Protein AF-A0A9X4SME7-F1 (afdb_monomer_lite)

Structure (mmCIF, N/CA/C/O backbone):
data_AF-A0A9X4SME7-F1
#
_entry.id   AF-A0A9X4SME7-F1
#
loop_
_atom_site.group_PDB
_atom_site.id
_atom_site.type_symbol
_atom_site.label_atom_id
_atom_site.label_alt_id
_atom_site.label_comp_id
_atom_site.label_asym_id
_atom_site.label_entity_id
_atom_site.label_seq_id
_atom_site.pdbx_PDB_ins_code
_atom_site.Cartn_x
_atom_site.Cartn_y
_atom_site.Cartn_z
_atom_site.occupancy
_atom_site.B_iso_or_equiv
_atom_site.auth_seq_id
_atom_site.auth_comp_id
_atom_site.auth_asym_id
_atom_site.auth_atom_id
_atom_site.pdbx_PDB_model_num
ATOM 1 N N . MET A 1 1 ? -54.764 49.224 -18.436 1.00 39.69 1 MET A N 1
ATOM 2 C CA . MET A 1 1 ? -53.489 48.472 -18.385 1.00 39.69 1 MET A CA 1
ATOM 3 C C . MET A 1 1 ? -53.507 47.651 -17.104 1.00 39.69 1 MET A C 1
ATOM 5 O O . MET A 1 1 ? -53.667 48.235 -16.049 1.00 39.69 1 MET A O 1
ATOM 9 N N . LYS A 1 2 ? -53.811 46.354 -17.218 1.00 39.59 2 LYS A N 1
ATOM 10 C CA . LYS A 1 2 ? -52.858 45.227 -17.128 1.00 39.59 2 LYS A CA 1
ATOM 11 C C . LYS A 1 2 ? -52.265 45.055 -15.717 1.00 39.59 2 LYS A C 1
ATOM 13 O O . LYS A 1 2 ? -51.396 45.808 -15.307 1.00 39.59 2 LYS A O 1
ATOM 18 N N . TYR A 1 3 ? -52.796 44.034 -15.041 1.00 46.91 3 TYR A N 1
ATOM 19 C CA . TYR A 1 3 ? -52.287 43.315 -13.872 1.00 46.91 3 TYR A CA 1
ATOM 20 C C . TYR A 1 3 ? -50.772 43.094 -13.899 1.00 46.91 3 TYR A C 1
ATOM 22 O O . TYR A 1 3 ? -50.237 42.899 -14.985 1.00 46.91 3 TYR A O 1
ATOM 30 N N . LEU A 1 4 ? -50.151 43.010 -12.717 1.00 48.84 4 LEU A N 1
ATOM 31 C CA . LEU A 1 4 ? -49.080 42.065 -12.343 1.00 48.84 4 LEU A CA 1
ATOM 32 C C . LEU A 1 4 ? -48.866 42.222 -10.819 1.00 48.84 4 LEU A C 1
ATOM 34 O O . LEU A 1 4 ? -48.455 43.278 -10.359 1.00 48.84 4 LEU A O 1
ATOM 38 N N . LEU A 1 5 ? -49.479 41.379 -9.987 1.00 43.84 5 LEU A N 1
ATOM 39 C CA . LEU A 1 5 ? -49.060 40.032 -9.563 1.00 43.84 5 LEU A CA 1
ATOM 40 C C . LEU A 1 5 ? -47.873 40.002 -8.572 1.00 43.84 5 LEU A C 1
ATOM 42 O O . LEU A 1 5 ? -46.757 40.343 -8.935 1.00 43.84 5 LEU A O 1
ATOM 46 N N . TYR A 1 6 ? -48.179 39.436 -7.394 1.00 44.09 6 TYR A N 1
ATOM 47 C CA . TYR A 1 6 ? -47.410 38.462 -6.594 1.00 44.09 6 TYR A CA 1
ATOM 48 C C . TYR A 1 6 ? -46.050 38.910 -6.034 1.00 44.09 6 TYR A C 1
ATOM 50 O O . TYR A 1 6 ? -45.085 39.128 -6.747 1.00 44.09 6 TYR A O 1
ATOM 58 N N . SER A 1 7 ? -45.956 39.118 -4.717 1.00 46.69 7 SER A N 1
ATOM 59 C CA . SER A 1 7 ? -45.760 38.061 -3.704 1.00 46.69 7 SER A CA 1
ATOM 60 C C . SER A 1 7 ? -44.507 37.230 -3.973 1.00 46.69 7 SER A C 1
ATOM 62 O O . SER A 1 7 ? -44.551 36.254 -4.715 1.00 46.69 7 SER A O 1
ATOM 64 N N . LEU A 1 8 ? -43.409 37.602 -3.316 1.00 55.75 8 LEU A N 1
ATOM 65 C CA . LEU A 1 8 ? -42.290 36.705 -3.056 1.00 55.75 8 LEU A CA 1
ATOM 66 C C . LEU A 1 8 ? -41.940 36.795 -1.570 1.00 55.75 8 LEU A C 1
ATOM 68 O O . LEU A 1 8 ? -41.205 37.667 -1.112 1.00 55.75 8 LEU A O 1
ATOM 72 N N . LEU A 1 9 ? -42.550 35.865 -0.833 1.00 46.41 9 LEU A N 1
ATOM 73 C CA . LEU A 1 9 ? -42.053 35.315 0.419 1.00 46.41 9 LEU A CA 1
ATOM 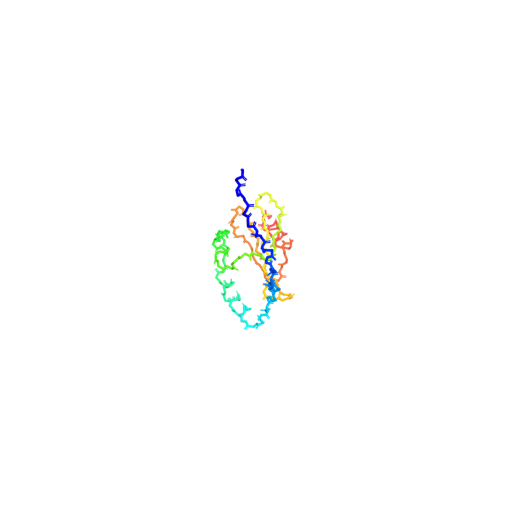74 C C . LEU A 1 9 ? -40.594 34.881 0.196 1.00 46.41 9 LEU A C 1
ATOM 76 O O . LEU A 1 9 ? -40.353 33.918 -0.530 1.00 46.41 9 LEU A O 1
ATOM 80 N N . PHE A 1 10 ? -39.625 35.550 0.818 1.00 49.44 10 PHE A N 1
ATOM 81 C CA . PHE A 1 10 ? -38.295 34.965 0.966 1.00 49.44 10 PHE A CA 1
ATOM 82 C C . PHE A 1 10 ? -38.275 34.145 2.250 1.00 49.44 10 PHE A C 1
ATOM 84 O O . PHE A 1 10 ? -38.320 34.654 3.368 1.00 49.44 10 PHE A O 1
ATOM 91 N N . ILE A 1 11 ? -38.320 32.840 2.017 1.00 57.81 11 ILE A N 1
ATOM 92 C CA . ILE A 1 11 ? -38.312 31.751 2.979 1.00 57.81 11 ILE A CA 1
ATOM 93 C C . ILE A 1 11 ? -37.014 31.817 3.790 1.00 57.81 11 ILE A C 1
ATOM 95 O O . ILE A 1 11 ? -35.918 31.827 3.232 1.00 57.81 11 ILE A O 1
ATOM 99 N N . PHE A 1 12 ? -37.159 31.833 5.115 1.00 49.84 12 PHE A N 1
ATOM 100 C CA . PHE A 1 12 ? -36.091 31.517 6.055 1.00 49.84 12 PHE A CA 1
ATOM 101 C C . PHE A 1 12 ? -35.585 30.104 5.747 1.00 49.84 12 PHE A C 1
ATOM 103 O O . PHE A 1 12 ? -36.273 29.124 6.031 1.00 49.84 12 PHE A O 1
ATOM 110 N N . ILE A 1 13 ? -34.393 29.986 5.162 1.00 54.84 13 ILE A N 1
ATOM 111 C CA . ILE A 1 13 ? -33.702 28.698 5.088 1.00 54.84 13 ILE A CA 1
ATOM 112 C C . ILE A 1 13 ? -33.123 28.443 6.474 1.00 54.84 13 ILE A C 1
ATOM 114 O O . ILE A 1 13 ? -32.085 28.980 6.861 1.00 54.84 13 ILE A O 1
ATOM 118 N N . GLY A 1 14 ? -33.878 27.671 7.245 1.00 43.38 14 GLY A N 1
ATOM 119 C CA . GLY A 1 14 ? -33.411 27.052 8.464 1.00 43.38 14 GLY A CA 1
ATOM 120 C C . GLY A 1 14 ? -32.463 25.887 8.181 1.00 43.38 14 GLY A C 1
ATOM 121 O O . GLY A 1 14 ? -32.555 25.221 7.157 1.00 43.38 14 GLY A O 1
ATOM 122 N N . TYR A 1 15 ? -31.614 25.656 9.179 1.00 47.34 15 TYR A N 1
ATOM 123 C CA . TYR A 1 15 ? -31.077 24.369 9.615 1.00 47.34 15 TYR A CA 1
ATOM 124 C C . TYR A 1 15 ? -30.294 23.513 8.618 1.00 47.34 15 TYR A C 1
ATOM 126 O O . TYR A 1 15 ? -30.831 22.797 7.781 1.00 47.34 15 TYR A O 1
ATOM 134 N N . GLY A 1 16 ? -28.990 23.464 8.880 1.00 39.56 16 GLY A N 1
ATOM 135 C CA . GLY A 1 16 ? -28.110 22.422 8.382 1.00 39.56 16 GLY A CA 1
ATOM 136 C C . GLY A 1 16 ? -26.700 22.514 8.952 1.00 39.56 16 GLY A C 1
ATOM 137 O O . GLY A 1 16 ? -25.748 22.349 8.201 1.00 39.56 16 GLY A O 1
ATOM 138 N N . TYR A 1 17 ? -26.527 22.789 10.254 1.00 46.03 17 TYR A N 1
ATOM 139 C CA . TYR A 1 17 ? -25.286 22.371 10.913 1.00 46.03 17 TYR A CA 1
ATOM 140 C C . TYR A 1 17 ? -25.299 20.843 10.899 1.00 46.03 17 TYR A C 1
ATOM 142 O O . TYR A 1 17 ? -25.915 20.209 11.754 1.00 46.03 17 TYR A O 1
ATOM 150 N N . SER A 1 18 ? -24.680 20.257 9.876 1.00 39.16 18 SER A N 1
ATOM 151 C CA . SER A 1 18 ? -24.371 18.836 9.855 1.00 39.16 18 SER A CA 1
ATOM 152 C C . SER A 1 18 ? -23.262 18.624 10.880 1.00 39.16 18 SER A C 1
ATOM 154 O O . SER A 1 18 ? -22.075 18.664 10.569 1.00 39.16 18 SER A O 1
ATOM 156 N N . HIS A 1 19 ? -23.661 18.515 12.146 1.00 39.75 19 HIS A N 1
ATOM 157 C CA . HIS A 1 19 ? -22.810 17.990 13.197 1.00 39.75 19 HIS A CA 1
ATOM 158 C C . HIS A 1 19 ? -22.655 16.508 12.860 1.00 39.75 19 HIS A C 1
ATOM 160 O O . HIS A 1 19 ? -23.511 15.686 13.193 1.00 39.75 19 HIS A O 1
ATOM 166 N N . HIS A 1 20 ? -21.628 16.185 12.072 1.00 43.38 20 HIS A N 1
ATOM 167 C CA . HIS A 1 20 ? -21.242 14.805 11.850 1.00 43.38 20 HIS A CA 1
ATOM 168 C C . HIS A 1 20 ? -20.768 14.304 13.212 1.00 43.38 20 HIS A C 1
ATOM 170 O O . HIS A 1 20 ? -19.671 14.616 13.663 1.00 43.38 20 HIS A O 1
ATOM 176 N N . ASN A 1 21 ? -21.679 13.645 13.927 1.00 39.31 21 ASN A N 1
ATOM 177 C CA . ASN A 1 21 ? -21.348 12.893 15.117 1.00 39.31 21 ASN A CA 1
ATOM 178 C C . ASN A 1 21 ? -20.359 11.822 14.664 1.00 39.31 21 ASN A C 1
ATOM 180 O O . ASN A 1 21 ? -20.762 10.813 14.089 1.00 39.31 21 ASN A O 1
ATOM 184 N N . GLU A 1 22 ? -19.071 12.077 14.881 1.00 43.22 22 GLU A N 1
ATOM 185 C CA . GLU A 1 22 ? -18.045 11.047 14.873 1.00 43.22 22 GLU A CA 1
ATOM 186 C C . GLU A 1 22 ? -18.474 10.012 15.907 1.00 43.22 22 GLU A C 1
ATOM 188 O O . GLU A 1 22 ? -18.379 10.217 17.116 1.00 43.22 22 GLU A O 1
ATOM 193 N N . HIS A 1 23 ? -19.059 8.924 15.422 1.00 44.41 23 HIS A N 1
ATOM 194 C CA . HIS A 1 23 ? -19.288 7.746 16.224 1.00 44.41 23 HIS A CA 1
ATOM 195 C C . HIS A 1 23 ? -17.932 7.046 16.328 1.00 44.41 23 HIS A C 1
ATOM 197 O O . HIS A 1 23 ? -17.430 6.563 15.309 1.00 44.41 23 HIS A O 1
ATOM 203 N N . PRO A 1 24 ? -17.280 7.011 17.502 1.00 57.28 24 PRO A N 1
ATOM 204 C CA . PRO A 1 24 ? -16.092 6.198 17.631 1.00 57.28 24 PRO A CA 1
ATOM 205 C C . PRO A 1 24 ? -16.541 4.730 17.718 1.00 57.28 24 PRO A C 1
ATOM 207 O O . PRO A 1 24 ? -17.635 4.442 18.199 1.00 57.28 24 PRO A O 1
ATOM 210 N N . THR A 1 25 ? -15.654 3.811 17.332 1.00 50.19 25 THR A N 1
ATOM 211 C CA . THR A 1 25 ? -15.664 2.372 17.682 1.00 50.19 25 THR A CA 1
ATOM 212 C C . THR A 1 25 ? -16.434 1.384 16.781 1.00 50.19 25 THR A C 1
ATOM 214 O O . THR A 1 25 ? -17.438 0.814 17.179 1.00 50.19 25 THR A O 1
ATOM 217 N N . ASN A 1 26 ? -15.877 1.096 15.593 1.00 49.91 26 ASN A N 1
ATOM 218 C CA . ASN A 1 26 ? -15.769 -0.274 15.025 1.00 49.91 26 ASN A CA 1
ATOM 219 C C . ASN A 1 26 ? -14.777 -0.346 13.834 1.00 49.91 26 ASN A C 1
ATOM 221 O O . ASN A 1 26 ? -14.312 -1.420 13.465 1.00 49.91 26 ASN A O 1
ATOM 225 N N . ASN A 1 27 ? -14.405 0.803 13.259 1.00 57.88 27 ASN A N 1
ATOM 226 C CA . ASN A 1 27 ? -13.606 0.865 12.029 1.00 57.88 27 ASN A CA 1
ATOM 227 C C . ASN A 1 27 ? -12.230 0.194 12.132 1.00 57.88 27 ASN A C 1
ATOM 229 O O . ASN A 1 27 ? -11.807 -0.432 11.172 1.00 57.88 27 ASN A O 1
ATOM 233 N N . THR A 1 28 ? -11.541 0.264 13.275 1.00 61.03 28 THR A N 1
ATOM 234 C CA . THR A 1 28 ? -10.153 -0.224 13.378 1.00 61.03 28 THR A CA 1
ATOM 235 C C . THR A 1 28 ? -10.042 -1.741 13.188 1.00 61.03 28 THR A C 1
ATOM 237 O O . THR A 1 28 ? -9.179 -2.198 12.448 1.00 61.03 28 THR A O 1
ATOM 240 N N . LEU A 1 29 ? -10.949 -2.531 13.781 1.00 58.88 29 LEU A N 1
ATOM 241 C CA . LEU A 1 29 ? -10.930 -3.994 13.636 1.00 58.88 29 LEU A CA 1
ATOM 242 C C . LEU A 1 29 ? -11.320 -4.433 12.217 1.00 58.88 29 LEU A C 1
ATOM 244 O O . LEU A 1 29 ? -10.812 -5.432 11.707 1.00 58.88 29 LEU A O 1
ATOM 248 N N . GLU A 1 30 ? -12.243 -3.713 11.580 1.00 67.56 30 GLU A N 1
ATOM 249 C CA . GLU A 1 30 ? -12.620 -3.971 10.189 1.00 67.56 30 GLU A CA 1
ATOM 250 C C . GLU A 1 30 ? -11.494 -3.570 9.228 1.00 67.56 30 GLU A C 1
ATOM 252 O O . GLU A 1 30 ? -11.156 -4.346 8.337 1.00 67.56 30 GLU A O 1
ATOM 257 N N . GLN A 1 31 ? -10.837 -2.434 9.462 1.00 68.44 31 GLN A N 1
ATOM 258 C CA . GLN A 1 31 ? -9.685 -1.974 8.685 1.00 68.44 31 GLN A CA 1
ATOM 259 C C . GLN A 1 31 ? -8.501 -2.939 8.789 1.00 68.44 31 GLN A C 1
ATOM 261 O O . GLN A 1 31 ? -7.948 -3.314 7.759 1.00 68.44 31 GLN A O 1
ATOM 266 N N . GLU A 1 32 ? -8.151 -3.417 9.987 1.00 71.44 32 GLU A N 1
ATOM 267 C CA . GLU A 1 32 ? -7.091 -4.424 10.159 1.00 71.44 32 GLU A CA 1
ATOM 268 C C . GLU A 1 32 ? -7.393 -5.718 9.395 1.00 71.44 32 GLU A C 1
ATOM 270 O O . GLU A 1 32 ? -6.511 -6.285 8.746 1.00 71.44 32 GLU A O 1
ATOM 275 N N . LYS A 1 33 ? -8.651 -6.181 9.417 1.00 74.44 33 LYS A N 1
ATOM 276 C CA . LYS A 1 33 ? -9.058 -7.357 8.637 1.00 74.44 33 LYS A CA 1
ATOM 277 C C . LYS A 1 33 ? -8.889 -7.119 7.144 1.00 74.44 33 LYS A C 1
ATOM 279 O O . LYS A 1 33 ? -8.344 -7.991 6.478 1.00 74.44 33 LYS A O 1
ATOM 284 N N . ILE A 1 34 ? -9.314 -5.962 6.632 1.00 76.56 34 ILE A N 1
ATOM 285 C CA . ILE A 1 34 ? -9.218 -5.627 5.205 1.00 76.56 34 ILE A CA 1
ATOM 286 C C . ILE A 1 34 ? -7.750 -5.472 4.772 1.00 76.56 34 ILE A C 1
ATOM 288 O O . ILE A 1 34 ? -7.388 -5.920 3.687 1.00 76.56 34 ILE A O 1
ATOM 292 N N . ILE A 1 35 ? -6.874 -4.937 5.627 1.00 83.06 35 ILE A N 1
ATOM 293 C CA . ILE A 1 35 ? -5.434 -4.803 5.339 1.00 83.06 35 ILE A CA 1
ATOM 294 C C . ILE A 1 35 ? -4.762 -6.159 5.125 1.00 83.06 35 ILE A C 1
ATOM 296 O O . ILE A 1 35 ? -3.887 -6.270 4.270 1.00 83.06 35 ILE A O 1
ATOM 300 N N . ASN A 1 36 ? -5.209 -7.215 5.809 1.00 83.94 36 ASN A N 1
ATOM 301 C CA . ASN A 1 36 ? -4.687 -8.568 5.581 1.00 83.94 36 ASN A CA 1
ATOM 302 C C . ASN A 1 36 ? -4.988 -9.109 4.174 1.00 83.94 36 ASN A C 1
ATOM 304 O O . ASN A 1 36 ? -4.375 -10.091 3.756 1.00 83.94 36 ASN A O 1
ATOM 308 N N . HIS A 1 37 ? -5.918 -8.490 3.443 1.00 86.94 37 HIS A N 1
ATOM 309 C CA . HIS A 1 37 ? -6.181 -8.823 2.0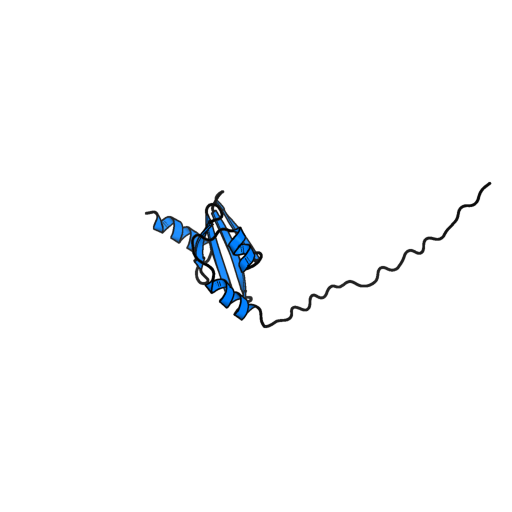48 1.00 86.94 37 HIS A CA 1
ATOM 310 C C . HIS A 1 37 ? -5.266 -8.079 1.076 1.00 86.94 37 HIS A C 1
ATOM 312 O O . HIS A 1 37 ? -5.296 -8.400 -0.103 1.00 86.94 37 HIS A O 1
ATOM 318 N N . ILE A 1 38 ? -4.450 -7.124 1.531 1.00 92.25 38 ILE A N 1
ATOM 319 C CA . ILE A 1 38 ? -3.526 -6.380 0.676 1.00 92.25 38 ILE A CA 1
ATOM 320 C C . ILE A 1 38 ? -2.289 -7.225 0.382 1.00 92.25 38 ILE A C 1
ATOM 322 O O . ILE A 1 38 ? -1.590 -7.682 1.286 1.00 92.25 38 ILE A O 1
ATOM 326 N N . THR A 1 39 ? -1.990 -7.393 -0.904 1.00 93.44 39 THR A N 1
ATOM 327 C CA . THR A 1 39 ? -0.805 -8.111 -1.380 1.00 93.44 39 THR A CA 1
ATOM 328 C C . THR A 1 39 ? -0.105 -7.321 -2.475 1.00 93.44 39 THR A C 1
ATOM 330 O O . THR A 1 39 ? -0.746 -6.610 -3.248 1.00 93.44 39 THR A O 1
ATOM 333 N N . THR A 1 40 ? 1.215 -7.470 -2.586 1.00 93.31 40 THR A N 1
ATOM 334 C CA . THR A 1 40 ? 1.977 -6.866 -3.688 1.00 93.31 40 THR A CA 1
ATOM 335 C C . THR A 1 40 ? 1.448 -7.335 -5.048 1.00 93.31 40 THR A C 1
ATOM 337 O O . THR A 1 40 ? 0.897 -8.429 -5.179 1.00 93.31 40 THR A O 1
ATOM 340 N N . GLY A 1 41 ? 1.575 -6.485 -6.066 1.00 94.38 41 GLY A N 1
ATOM 341 C CA . GLY A 1 41 ? 1.036 -6.732 -7.404 1.00 94.38 41 GLY A CA 1
ATOM 342 C C . GLY A 1 41 ? -0.436 -6.348 -7.588 1.00 94.38 41 GLY A C 1
ATOM 343 O O . GLY A 1 41 ? -0.915 -6.388 -8.718 1.00 94.38 41 GLY A O 1
ATOM 344 N N . MET A 1 42 ? -1.151 -5.954 -6.528 1.00 96.06 42 MET A N 1
ATOM 345 C CA . MET A 1 42 ? -2.510 -5.417 -6.658 1.00 96.06 42 MET A CA 1
ATOM 346 C C . MET A 1 42 ? -2.521 -4.089 -7.408 1.00 96.06 42 MET A C 1
ATOM 348 O O . MET A 1 42 ? -1.661 -3.236 -7.181 1.00 96.06 42 MET A O 1
ATOM 352 N N . ASP A 1 43 ? -3.521 -3.899 -8.263 1.00 96.25 43 ASP A N 1
ATOM 353 C CA . ASP A 1 43 ? -3.739 -2.626 -8.932 1.00 96.25 43 ASP A CA 1
ATOM 354 C C . ASP A 1 43 ? -4.363 -1.589 -7.987 1.00 96.25 43 ASP A C 1
ATOM 356 O O . ASP A 1 43 ? -5.054 -1.904 -7.012 1.00 96.25 43 ASP A O 1
ATOM 360 N N . HIS A 1 44 ? -4.125 -0.323 -8.307 1.00 93.88 44 HIS A N 1
ATOM 361 C CA . HIS A 1 44 ? -4.611 0.819 -7.5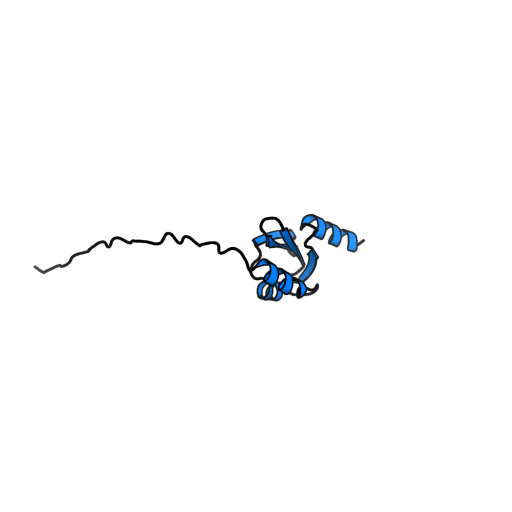51 1.00 93.88 44 HIS A CA 1
ATOM 362 C C . HIS A 1 44 ? -6.136 0.788 -7.373 1.00 93.88 44 HIS A C 1
ATOM 364 O O . HIS A 1 44 ? -6.626 1.014 -6.268 1.00 93.88 44 HIS A O 1
ATOM 370 N N . GLN A 1 45 ? -6.903 0.467 -8.418 1.00 94.94 45 GLN A N 1
ATOM 371 C CA . GLN A 1 45 ? -8.366 0.494 -8.341 1.00 94.94 45 GLN A CA 1
ATOM 372 C C . GLN A 1 45 ? -8.902 -0.574 -7.386 1.00 94.94 45 GLN A C 1
ATOM 374 O O . GLN A 1 45 ? -9.821 -0.297 -6.613 1.00 94.94 45 GLN A O 1
ATOM 379 N N . HIS A 1 46 ? -8.305 -1.764 -7.389 1.00 94.56 46 HIS A N 1
ATOM 380 C CA . HIS A 1 46 ? -8.640 -2.840 -6.465 1.00 94.56 46 HIS A CA 1
ATOM 381 C C . HIS A 1 46 ? -8.341 -2.455 -5.013 1.00 94.56 46 HIS A C 1
ATOM 383 O O . HIS A 1 46 ? -9.149 -2.713 -4.123 1.00 94.56 46 HIS A O 1
ATOM 389 N N . ILE A 1 47 ? -7.222 -1.772 -4.769 1.00 93.69 47 ILE A N 1
ATOM 390 C CA . ILE A 1 47 ? -6.850 -1.282 -3.433 1.00 93.69 47 ILE A CA 1
ATOM 391 C C . ILE A 1 47 ? -7.860 -0.251 -2.928 1.00 93.69 47 ILE A C 1
ATOM 393 O O . ILE A 1 47 ? -8.333 -0.369 -1.798 1.00 93.69 47 ILE A O 1
ATOM 397 N N . ILE A 1 48 ? -8.253 0.708 -3.773 1.00 92.69 48 ILE A N 1
ATOM 398 C CA . ILE A 1 48 ? -9.298 1.685 -3.436 1.00 92.69 48 ILE A CA 1
ATOM 399 C C . ILE A 1 48 ? -10.645 0.995 -3.191 1.00 92.69 48 ILE A C 1
ATOM 401 O O . ILE A 1 48 ? -11.386 1.398 -2.297 1.00 92.69 48 ILE A O 1
ATOM 405 N N . ALA A 1 49 ? -10.979 -0.048 -3.953 1.00 90.50 49 ALA A N 1
ATOM 406 C CA . ALA A 1 49 ? -12.219 -0.794 -3.757 1.00 90.50 49 ALA A CA 1
ATOM 407 C C . ALA A 1 49 ? -12.250 -1.549 -2.416 1.00 90.50 49 ALA A C 1
ATOM 409 O O . ALA A 1 49 ? -13.318 -1.670 -1.817 1.00 90.50 49 ALA A O 1
ATOM 410 N N . LEU A 1 50 ? -11.097 -2.033 -1.940 1.00 89.81 50 LEU A N 1
ATOM 411 C CA . LEU A 1 50 ? -10.974 -2.723 -0.655 1.00 89.81 50 LEU A CA 1
ATOM 412 C C . LEU A 1 50 ? -10.928 -1.750 0.530 1.00 89.81 50 LEU A C 1
ATOM 414 O O . LEU A 1 50 ? -11.705 -1.894 1.470 1.00 89.81 50 LEU A O 1
ATOM 418 N N . LEU A 1 51 ? -10.014 -0.778 0.500 1.00 88.88 51 LEU A N 1
ATOM 419 C CA . LEU A 1 51 ? -9.712 0.095 1.644 1.00 88.88 51 LEU A CA 1
ATOM 420 C C . LEU A 1 51 ? -10.480 1.420 1.629 1.00 88.88 51 LEU A C 1
ATOM 422 O O . LEU A 1 51 ? -10.464 2.157 2.615 1.00 88.88 51 LEU A O 1
ATOM 426 N N . GLY A 1 52 ? -11.127 1.750 0.514 1.00 89.94 52 GLY A N 1
ATOM 427 C CA . GLY A 1 52 ? -11.652 3.083 0.263 1.00 89.94 52 GLY A CA 1
ATOM 428 C C . GLY A 1 52 ? -10.563 4.072 -0.156 1.00 89.94 52 GLY A C 1
ATOM 429 O O . GLY A 1 52 ? -9.442 3.711 -0.529 1.00 89.94 52 GLY A O 1
ATOM 430 N N . GLN A 1 53 ? -10.918 5.356 -0.111 1.00 91.50 53 GLN A N 1
ATOM 431 C CA . GLN A 1 53 ? -10.006 6.443 -0.460 1.00 91.50 53 GLN A CA 1
ATOM 432 C C . GLN A 1 53 ? -8.940 6.633 0.629 1.00 91.50 53 GLN A C 1
ATOM 434 O O . GLN A 1 53 ? -9.274 6.573 1.817 1.00 91.50 53 GLN A O 1
ATOM 439 N N . PRO A 1 54 ? -7.674 6.887 0.257 1.00 93.44 54 PRO A N 1
ATOM 440 C CA . PRO A 1 54 ? -6.628 7.171 1.225 1.00 93.44 54 PRO A CA 1
ATOM 441 C C . PRO A 1 54 ? -6.883 8.505 1.931 1.00 93.44 54 PRO A C 1
ATOM 443 O O . PRO A 1 54 ? -7.503 9.421 1.390 1.00 93.44 54 PRO A O 1
ATOM 446 N N . SER A 1 55 ? -6.355 8.635 3.146 1.00 92.56 55 SER A N 1
ATOM 447 C CA . SER A 1 55 ? -6.372 9.892 3.898 1.00 92.56 55 SER A CA 1
ATOM 448 C C . SER A 1 55 ? -5.472 10.947 3.254 1.00 92.56 55 SER A C 1
ATOM 450 O O . SER A 1 55 ? -5.741 12.141 3.369 1.00 92.56 55 SER A O 1
ATOM 452 N N . ASN A 1 56 ? -4.391 10.514 2.604 1.00 94.75 56 ASN A N 1
ATOM 453 C CA . ASN A 1 56 ? -3.492 11.379 1.852 1.00 94.75 56 ASN A CA 1
ATOM 454 C C . ASN A 1 56 ? -2.738 10.575 0.780 1.00 94.75 56 ASN A C 1
ATOM 456 O O . ASN A 1 56 ? -2.556 9.365 0.921 1.00 94.75 56 ASN A O 1
ATOM 460 N N . THR A 1 57 ? -2.246 11.262 -0.245 1.00 95.12 57 THR A N 1
ATOM 461 C CA . THR A 1 57 ? -1.403 10.699 -1.300 1.00 95.12 57 THR A CA 1
ATOM 462 C C . THR A 1 57 ? -0.160 11.564 -1.455 1.00 95.12 57 THR A C 1
ATOM 464 O O . THR A 1 57 ? -0.240 12.790 -1.462 1.00 95.12 57 THR A O 1
ATOM 467 N N . SER A 1 58 ? 1.007 10.932 -1.536 1.00 95.06 58 SER A N 1
ATOM 468 C CA . SER A 1 58 ? 2.287 11.606 -1.770 1.00 95.06 58 SER A CA 1
ATOM 469 C C . SER A 1 58 ? 2.914 11.117 -3.068 1.00 95.06 58 SER A C 1
ATOM 471 O O . SER A 1 58 ? 3.222 9.932 -3.195 1.00 95.06 58 SER A O 1
ATOM 473 N N . ASP A 1 59 ? 3.144 12.032 -4.005 1.00 94.06 59 ASP A N 1
ATOM 474 C CA . ASP A 1 59 ? 3.771 11.730 -5.291 1.00 94.06 59 ASP A CA 1
ATOM 475 C C . ASP A 1 59 ? 5.297 11.837 -5.180 1.00 94.06 59 ASP A C 1
ATOM 477 O O . ASP A 1 59 ? 5.836 12.885 -4.819 1.00 94.06 59 ASP A O 1
ATOM 481 N N . TYR A 1 60 ? 6.002 10.748 -5.491 1.00 89.56 60 TYR A N 1
ATOM 482 C CA . TYR A 1 60 ? 7.470 10.684 -5.457 1.00 89.56 60 TYR A CA 1
ATOM 483 C C . TYR A 1 60 ? 8.090 10.733 -6.859 1.00 89.56 60 TYR A C 1
ATOM 485 O O . TYR A 1 60 ? 9.221 11.190 -7.022 1.00 89.56 60 TYR A O 1
ATOM 493 N N . SER A 1 61 ? 7.371 10.260 -7.879 1.00 89.75 61 SER A N 1
ATOM 494 C CA . SER A 1 61 ? 7.766 10.358 -9.288 1.00 89.75 61 SER A CA 1
ATOM 495 C C . SER A 1 61 ? 6.532 10.291 -10.197 1.00 89.75 61 SER A C 1
ATOM 497 O O . SER A 1 61 ? 5.441 9.984 -9.726 1.00 89.75 61 SER A O 1
ATOM 499 N N . ASN A 1 62 ? 6.705 10.486 -11.512 1.00 84.94 62 ASN A N 1
ATOM 500 C CA . ASN A 1 62 ? 5.617 10.383 -12.503 1.00 84.94 62 ASN A CA 1
ATOM 501 C C . ASN A 1 62 ? 4.856 9.049 -12.469 1.00 84.94 62 ASN A C 1
ATOM 503 O O . ASN A 1 62 ? 3.731 8.971 -12.957 1.00 84.94 62 ASN A O 1
ATOM 507 N N . HIS A 1 63 ? 5.481 7.998 -11.943 1.00 91.50 63 HIS A N 1
ATOM 508 C CA . HIS A 1 63 ? 4.878 6.676 -11.858 1.00 91.50 63 HIS A CA 1
ATOM 509 C C . HIS A 1 63 ? 4.923 6.111 -10.450 1.00 91.50 63 HIS A C 1
ATOM 511 O O . HIS A 1 63 ? 4.565 4.956 -10.301 1.00 91.50 63 HIS A O 1
ATOM 517 N N . THR A 1 64 ? 5.363 6.861 -9.439 1.00 94.31 64 THR A N 1
ATOM 518 C CA . THR A 1 64 ? 5.494 6.359 -8.067 1.00 94.31 64 THR A CA 1
ATOM 519 C C . THR A 1 64 ? 4.723 7.252 -7.118 1.00 94.31 64 THR A C 1
ATOM 521 O O . THR A 1 64 ? 5.074 8.419 -6.940 1.00 94.31 64 THR A O 1
ATOM 524 N N . GLN A 1 65 ? 3.723 6.674 -6.467 1.00 95.75 65 GLN A N 1
ATOM 525 C CA . GLN A 1 65 ? 2.880 7.350 -5.488 1.00 95.75 65 GLN A CA 1
ATOM 526 C C . GLN A 1 65 ? 2.819 6.524 -4.208 1.00 95.75 65 GLN A C 1
ATOM 528 O O . GLN A 1 65 ? 2.885 5.295 -4.242 1.00 95.75 65 GLN A O 1
ATOM 533 N N . CYS A 1 66 ? 2.680 7.196 -3.075 1.00 96.88 66 CYS A N 1
ATOM 534 C CA . CYS A 1 66 ? 2.462 6.562 -1.790 1.00 96.88 66 CYS A CA 1
ATOM 535 C C . CYS A 1 66 ? 1.080 6.938 -1.258 1.00 96.88 66 CYS A C 1
ATOM 537 O O . CYS A 1 66 ? 0.807 8.117 -1.024 1.00 96.88 66 CYS A O 1
ATOM 539 N N . LEU A 1 67 ? 0.221 5.942 -1.066 1.00 95.75 67 LEU A N 1
ATOM 540 C CA . LEU A 1 67 ? -1.094 6.100 -0.456 1.00 95.75 67 LEU A CA 1
ATOM 541 C C . LEU A 1 67 ? -0.961 5.958 1.060 1.00 95.75 67 LEU A C 1
ATOM 543 O O . LEU A 1 67 ? -0.290 5.047 1.552 1.00 95.75 67 LEU A O 1
ATOM 547 N N . ILE A 1 68 ? -1.612 6.852 1.797 1.00 94.81 68 ILE A N 1
ATOM 548 C CA . ILE A 1 68 ? -1.536 6.936 3.254 1.00 94.81 68 ILE A CA 1
ATOM 549 C C . ILE A 1 68 ? -2.937 6.745 3.823 1.00 94.81 68 ILE A C 1
ATOM 551 O O . ILE A 1 68 ? -3.817 7.580 3.612 1.00 94.81 68 ILE A O 1
ATOM 555 N N . TYR A 1 69 ? -3.134 5.672 4.580 1.00 92.19 69 TYR A N 1
ATOM 556 C CA . TYR A 1 69 ? -4.388 5.356 5.259 1.00 92.19 69 TYR A CA 1
ATOM 557 C C . TYR A 1 69 ? -4.238 5.554 6.765 1.00 92.19 69 TYR A C 1
ATOM 559 O O . TYR A 1 69 ? -3.320 5.010 7.371 1.00 92.19 69 TYR A O 1
ATOM 567 N N . SER A 1 70 ? -5.136 6.314 7.390 1.00 89.75 70 SER A N 1
ATOM 568 C CA . SER A 1 70 ? -5.225 6.391 8.853 1.00 89.75 70 SER A CA 1
ATOM 569 C C . SER A 1 70 ? -6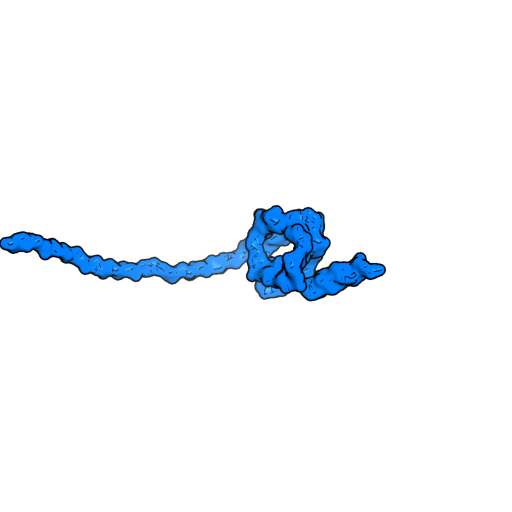.019 5.196 9.391 1.00 89.75 70 SER A C 1
ATOM 571 O O . SER A 1 70 ? -7.189 5.020 9.048 1.00 89.75 70 SER A O 1
ATOM 573 N N . LEU A 1 71 ? -5.375 4.369 10.220 1.00 84.62 71 LEU A N 1
ATOM 574 C CA . LEU A 1 71 ? -6.017 3.241 10.919 1.00 84.62 71 LEU A CA 1
ATOM 575 C C . LEU A 1 71 ? -6.614 3.691 12.254 1.00 84.62 71 LEU A C 1
ATOM 577 O O . LEU A 1 71 ? -7.695 3.279 12.672 1.00 84.62 71 LEU A O 1
ATOM 581 N N . THR A 1 72 ? -5.873 4.561 12.935 1.00 82.44 72 THR A N 1
A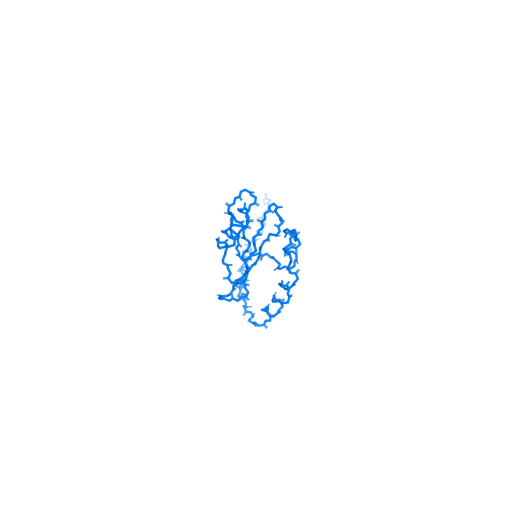TOM 582 C CA . THR A 1 72 ? -6.283 5.263 14.149 1.00 82.44 72 THR A CA 1
ATOM 583 C C . THR A 1 72 ? -5.700 6.676 14.115 1.00 82.44 72 THR A C 1
ATOM 585 O O . THR A 1 72 ? -4.909 7.014 13.233 1.00 82.44 72 THR A O 1
ATOM 588 N N . ASN A 1 73 ? -6.014 7.502 15.116 1.00 79.81 73 ASN A N 1
ATOM 589 C CA . ASN A 1 73 ? -5.486 8.869 15.223 1.00 79.81 73 ASN A CA 1
ATOM 590 C C . ASN A 1 73 ? -3.946 8.950 15.274 1.00 79.81 73 ASN A C 1
ATOM 592 O O . ASN A 1 73 ? -3.387 10.032 15.107 1.00 79.81 73 ASN A O 1
ATOM 596 N N . GLN A 1 74 ? -3.255 7.837 15.547 1.00 82.88 74 GLN A N 1
ATOM 597 C CA . GLN A 1 74 ? -1.795 7.788 15.687 1.00 82.88 74 GLN A CA 1
ATOM 598 C C . GLN A 1 74 ? -1.126 6.693 14.847 1.00 82.88 74 GLN A C 1
ATOM 600 O O . GLN A 1 74 ? 0.101 6.631 14.820 1.00 82.88 74 GLN A O 1
ATOM 605 N N . GLN A 1 75 ? -1.897 5.841 14.167 1.00 87.38 75 GLN A N 1
ATOM 606 C CA . GLN A 1 75 ? -1.367 4.751 13.351 1.00 87.38 75 GLN A CA 1
ATOM 607 C C . GLN A 1 75 ? -1.787 4.916 11.900 1.00 87.38 75 GLN A C 1
ATOM 609 O O . GLN A 1 75 ? -2.951 5.187 11.593 1.00 87.38 75 GLN A O 1
ATOM 614 N N . TYR A 1 76 ? -0.821 4.700 11.019 1.00 90.88 76 TYR A N 1
ATOM 615 C CA . TYR A 1 76 ? -0.979 4.849 9.587 1.00 90.88 76 TYR A CA 1
ATOM 616 C C . TYR A 1 76 ? -0.494 3.597 8.877 1.00 90.88 76 TYR A C 1
ATOM 618 O O . TYR A 1 76 ? 0.439 2.935 9.323 1.00 90.88 76 TYR A O 1
ATOM 626 N N . PHE A 1 77 ? -1.123 3.317 7.748 1.00 93.69 77 PHE A N 1
ATOM 627 C CA . PHE A 1 77 ? -0.744 2.266 6.831 1.00 93.69 77 PHE A CA 1
ATOM 628 C C . PHE A 1 77 ? -0.358 2.894 5.497 1.00 93.69 77 PHE A C 1
ATOM 630 O O . PHE A 1 77 ? -1.115 3.676 4.916 1.00 93.69 77 PHE A O 1
ATOM 637 N N . TYR A 1 78 ? 0.848 2.586 5.046 1.00 95.44 78 TYR A N 1
ATOM 638 C CA . TYR A 1 78 ? 1.487 3.204 3.895 1.00 95.44 78 TYR A CA 1
ATOM 639 C C . TYR A 1 78 ? 1.607 2.180 2.775 1.00 95.44 78 TYR A C 1
ATOM 641 O O . TYR A 1 78 ? 2.104 1.074 2.995 1.00 95.44 78 TYR A O 1
ATOM 649 N N . LEU A 1 79 ? 1.172 2.544 1.572 1.00 96.44 79 LEU A N 1
ATOM 650 C CA . LEU A 1 79 ? 1.221 1.695 0.385 1.00 96.44 79 LEU A CA 1
ATOM 651 C C . LEU A 1 79 ? 1.985 2.429 -0.710 1.00 96.44 79 LEU A C 1
ATOM 653 O O . LEU A 1 79 ? 1.565 3.496 -1.146 1.00 96.44 79 LEU A O 1
ATOM 657 N N . LEU A 1 80 ? 3.087 1.854 -1.177 1.00 96.94 80 LEU A N 1
ATOM 658 C CA . LEU A 1 80 ? 3.893 2.395 -2.262 1.00 96.94 80 LEU A CA 1
ATOM 659 C C . LEU A 1 80 ? 3.520 1.717 -3.578 1.00 96.94 80 LEU A C 1
ATOM 661 O O . LEU A 1 80 ? 3.770 0.523 -3.768 1.00 96.94 80 LEU A O 1
ATOM 665 N N . LEU A 1 81 ? 2.959 2.491 -4.498 1.00 96.75 81 LEU A N 1
ATOM 666 C CA . LEU A 1 81 ? 2.579 2.039 -5.826 1.00 96.75 81 LEU A CA 1
ATOM 667 C C . LEU A 1 81 ? 3.591 2.533 -6.854 1.00 96.75 81 LEU A C 1
ATOM 669 O O . LEU A 1 81 ? 4.065 3.669 -6.775 1.00 96.75 81 LEU A O 1
ATOM 673 N N . SER A 1 82 ? 3.863 1.701 -7.856 1.00 95.50 82 SER A N 1
ATOM 674 C CA . SER A 1 82 ? 4.508 2.117 -9.093 1.00 95.50 82 SER A CA 1
ATOM 675 C C . SER A 1 82 ? 3.702 1.676 -10.307 1.00 95.50 82 SER A C 1
ATOM 677 O O . SER A 1 82 ? 3.272 0.530 -10.358 1.00 95.50 82 SER A O 1
ATOM 679 N N . HIS A 1 83 ? 3.506 2.567 -11.282 1.00 95.25 83 HIS A N 1
ATOM 680 C CA . HIS A 1 83 ? 2.681 2.322 -12.472 1.00 95.25 83 HIS A CA 1
ATOM 681 C C . HIS A 1 83 ? 1.289 1.773 -12.105 1.00 95.25 83 HIS A C 1
ATOM 683 O O . HIS A 1 83 ? 0.831 0.791 -12.680 1.00 95.25 83 HIS A O 1
ATOM 689 N N . ASP A 1 84 ? 0.659 2.377 -11.090 1.00 94.25 84 ASP A N 1
ATOM 690 C CA . ASP A 1 84 ? -0.629 1.957 -10.515 1.00 94.25 84 ASP A CA 1
ATOM 691 C C . ASP A 1 84 ? -0.665 0.523 -9.950 1.00 94.25 84 ASP A C 1
ATOM 693 O O . ASP A 1 84 ? -1.741 -0.026 -9.731 1.00 94.25 84 ASP A O 1
ATOM 697 N N . VAL A 1 85 ? 0.493 -0.072 -9.648 1.00 96.06 85 VAL A N 1
ATOM 698 C CA . VAL A 1 85 ? 0.615 -1.402 -9.034 1.00 96.06 85 VAL A CA 1
ATOM 699 C C . VAL A 1 85 ? 1.327 -1.308 -7.689 1.00 96.06 85 VAL A C 1
ATOM 701 O O . VAL A 1 85 ? 2.364 -0.658 -7.564 1.00 96.06 85 VAL A O 1
ATOM 704 N N . LEU A 1 86 ? 0.802 -1.980 -6.667 1.00 96.50 86 LEU A N 1
ATOM 705 C CA . LEU A 1 86 ? 1.389 -2.015 -5.331 1.00 96.50 86 LEU A CA 1
ATOM 706 C C . LEU A 1 86 ? 2.714 -2.776 -5.311 1.00 96.50 86 LEU A C 1
ATOM 708 O O . LEU A 1 86 ? 2.754 -3.982 -5.561 1.00 96.50 86 LEU A O 1
ATOM 712 N N . LEU A 1 87 ? 3.789 -2.086 -4.939 1.00 95.31 87 LEU A N 1
ATOM 713 C CA . LEU A 1 87 ? 5.119 -2.678 -4.813 1.00 95.31 87 LEU A CA 1
ATOM 714 C C . LEU A 1 87 ? 5.450 -3.062 -3.375 1.00 95.31 87 LEU A C 1
ATOM 716 O O . LEU A 1 87 ? 5.942 -4.159 -3.127 1.00 95.31 87 LEU A O 1
ATOM 720 N N . LEU A 1 88 ? 5.205 -2.151 -2.434 1.00 95.19 88 LEU A N 1
ATOM 721 C CA . LEU A 1 88 ? 5.548 -2.311 -1.022 1.00 95.19 88 LEU A CA 1
ATOM 722 C C . LEU A 1 88 ? 4.446 -1.707 -0.156 1.00 95.19 88 LEU A C 1
ATOM 724 O O . LEU A 1 88 ? 3.792 -0.753 -0.559 1.00 95.19 88 LEU A O 1
ATOM 728 N N . TYR A 1 89 ? 4.276 -2.220 1.056 1.00 94.88 89 TYR A N 1
ATOM 729 C CA . TYR A 1 89 ? 3.378 -1.641 2.049 1.00 94.88 89 TYR A CA 1
ATOM 730 C C . TYR A 1 89 ? 3.922 -1.866 3.460 1.00 94.88 89 TYR A C 1
ATOM 732 O O . TYR A 1 89 ? 4.693 -2.803 3.689 1.00 94.88 89 TYR A O 1
ATOM 740 N N . SER A 1 90 ? 3.565 -0.991 4.399 1.00 93.50 90 SER A N 1
ATOM 741 C CA . SER A 1 90 ? 3.963 -1.107 5.804 1.00 93.50 90 SER A CA 1
ATOM 742 C C . SER A 1 90 ? 3.097 -0.240 6.716 1.00 93.50 90 SER A C 1
ATOM 744 O O . SER A 1 90 ? 2.661 0.841 6.334 1.00 93.50 90 SER A O 1
ATOM 746 N N . ASP A 1 91 ? 2.892 -0.701 7.943 1.00 90.50 91 ASP A N 1
ATOM 747 C CA . ASP A 1 91 ? 2.347 0.043 9.086 1.00 90.50 91 ASP A CA 1
ATOM 748 C C . ASP A 1 91 ? 3.447 0.612 10.010 1.00 90.50 91 ASP A C 1
ATOM 750 O O . ASP A 1 91 ? 3.170 1.376 10.932 1.00 90.50 91 ASP A O 1
ATOM 754 N N . GLN A 1 92 ? 4.710 0.246 9.769 1.00 89.75 92 GLN A N 1
ATOM 755 C CA . GLN A 1 92 ? 5.872 0.635 10.578 1.00 89.75 92 GLN A CA 1
ATOM 756 C C . GLN A 1 92 ? 6.789 1.630 9.865 1.00 89.75 92 GLN A C 1
ATOM 758 O O . GLN A 1 92 ? 7.466 2.425 10.516 1.00 89.75 92 GLN A O 1
ATOM 763 N N . GLN A 1 93 ? 6.842 1.564 8.533 1.00 92.31 93 GLN A N 1
ATOM 764 C CA . GLN A 1 93 ? 7.690 2.411 7.701 1.00 92.31 93 GLN A CA 1
ATOM 765 C C . GLN A 1 93 ? 6.854 3.490 7.023 1.00 92.31 93 GLN A C 1
ATOM 767 O O . GLN A 1 93 ? 5.819 3.192 6.433 1.00 92.31 93 GLN A O 1
ATOM 772 N N . ASN A 1 94 ? 7.328 4.734 7.053 1.00 93.38 94 ASN A N 1
ATOM 773 C CA . ASN A 1 94 ? 6.688 5.813 6.306 1.00 93.38 94 ASN A CA 1
ATOM 774 C C . ASN A 1 94 ? 7.007 5.731 4.800 1.00 93.38 94 ASN A C 1
ATOM 776 O O . ASN A 1 94 ? 7.876 4.973 4.362 1.00 93.38 94 ASN A O 1
ATOM 780 N N . CYS A 1 95 ? 6.329 6.556 3.999 1.00 93.75 95 CYS A N 1
ATOM 781 C CA . CYS A 1 95 ? 6.499 6.575 2.546 1.00 93.75 95 CYS A CA 1
ATOM 782 C C . CYS A 1 95 ? 7.954 6.761 2.087 1.00 93.75 95 CYS A C 1
ATOM 784 O O . CYS A 1 95 ? 8.398 6.068 1.177 1.00 93.75 95 CYS A O 1
ATOM 786 N N . THR A 1 96 ? 8.723 7.642 2.732 1.00 93.75 96 THR A N 1
ATOM 787 C CA . THR A 1 96 ? 10.125 7.884 2.357 1.00 93.75 96 THR A CA 1
ATOM 788 C C . THR A 1 96 ? 10.976 6.643 2.604 1.00 93.75 96 THR A C 1
ATOM 790 O O . THR A 1 96 ? 11.723 6.225 1.727 1.00 93.75 96 THR A O 1
ATOM 793 N N . GLN A 1 97 ? 10.790 5.984 3.749 1.00 95.00 97 GLN A N 1
ATOM 794 C CA . GLN A 1 97 ? 11.486 4.737 4.071 1.00 95.00 97 GLN A CA 1
ATOM 795 C C . GLN A 1 97 ? 11.114 3.597 3.113 1.00 95.00 97 GLN A C 1
ATOM 797 O O . GLN A 1 97 ? 11.970 2.783 2.764 1.00 95.00 97 GLN A O 1
ATOM 802 N N . LEU A 1 98 ? 9.855 3.531 2.666 1.00 93.62 98 LEU A N 1
ATOM 803 C CA . LEU A 1 98 ? 9.427 2.565 1.650 1.00 93.62 98 LEU A CA 1
ATOM 804 C C . LEU A 1 98 ? 10.098 2.831 0.296 1.00 93.62 98 LEU A C 1
ATOM 806 O O . LEU A 1 98 ? 10.542 1.888 -0.359 1.00 93.62 98 LEU A O 1
ATOM 810 N N . VAL A 1 99 ? 10.216 4.097 -0.105 1.00 93.38 99 VAL A N 1
ATOM 811 C CA . VAL A 1 99 ? 10.915 4.492 -1.338 1.00 93.38 99 VAL A CA 1
ATOM 812 C C . VAL A 1 99 ? 12.407 4.160 -1.258 1.00 93.38 99 VAL A C 1
ATOM 814 O O . VAL A 1 99 ? 12.948 3.560 -2.187 1.00 93.38 99 VAL A O 1
ATOM 817 N N . ASP A 1 100 ? 13.065 4.453 -0.137 1.00 92.19 100 ASP A N 1
ATOM 818 C CA . ASP A 1 100 ? 14.476 4.109 0.081 1.00 92.19 100 ASP A CA 1
ATOM 819 C C . ASP A 1 100 ? 14.704 2.588 0.021 1.00 92.19 100 ASP A C 1
ATOM 821 O O . ASP A 1 100 ? 15.679 2.103 -0.566 1.00 92.19 100 ASP A O 1
ATOM 825 N N . LYS A 1 101 ? 13.767 1.807 0.570 1.00 91.25 101 LYS A N 1
ATOM 826 C CA . LYS A 1 101 ? 13.791 0.341 0.501 1.00 91.25 101 LYS A CA 1
ATOM 827 C C . LYS A 1 101 ? 13.638 -0.175 -0.932 1.00 91.25 101 LYS A C 1
ATOM 829 O O . LYS A 1 101 ? 14.362 -1.086 -1.330 1.00 91.25 101 LYS A O 1
ATOM 834 N N . MET A 1 102 ? 12.729 0.404 -1.716 1.00 89.88 102 MET A N 1
ATOM 835 C CA . MET A 1 102 ? 12.583 0.079 -3.139 1.00 89.88 102 MET A CA 1
ATOM 836 C C . MET A 1 102 ? 13.893 0.351 -3.888 1.00 89.88 102 MET A C 1
ATOM 838 O O . MET A 1 102 ? 14.404 -0.533 -4.570 1.00 89.88 102 MET A O 1
ATOM 842 N N . ASN A 1 103 ? 14.479 1.535 -3.698 1.00 87.81 103 ASN A N 1
ATOM 843 C CA . ASN A 1 103 ? 15.708 1.940 -4.384 1.00 87.81 103 ASN A CA 1
ATOM 844 C C . ASN A 1 103 ? 16.920 1.076 -4.002 1.00 87.81 103 ASN A C 1
ATOM 846 O O . ASN A 1 103 ? 17.757 0.780 -4.850 1.00 87.81 103 ASN A O 1
ATOM 850 N N . SER A 1 104 ? 17.008 0.642 -2.745 1.00 86.00 104 SER A N 1
ATOM 851 C CA . SER A 1 104 ? 18.086 -0.242 -2.276 1.00 86.00 104 SER A CA 1
ATOM 852 C C . SER A 1 104 ? 17.917 -1.708 -2.682 1.00 86.00 104 SER A C 1
ATOM 854 O O . SER A 1 104 ? 18.901 -2.436 -2.694 1.00 86.00 104 SER A O 1
ATOM 856 N N . SER A 1 105 ? 16.708 -2.142 -3.057 1.00 72.62 105 SER A N 1
ATOM 857 C CA . SER A 1 105 ? 16.448 -3.509 -3.545 1.00 72.62 105 SER A CA 1
ATOM 858 C C . SER A 1 105 ? 16.806 -3.712 -5.029 1.00 72.62 105 SER A C 1
ATOM 860 O O . SER A 1 105 ? 16.710 -4.829 -5.530 1.00 72.62 105 SER A O 1
ATOM 862 N N . HIS A 1 106 ? 17.192 -2.642 -5.735 1.00 55.28 106 HIS A N 1
ATOM 863 C CA . HIS A 1 106 ? 17.603 -2.650 -7.146 1.00 55.28 106 HIS A CA 1
ATOM 864 C C . HIS A 1 106 ? 19.128 -2.492 -7.351 1.00 55.28 106 HIS A C 1
ATOM 866 O O . HIS A 1 106 ? 19.569 -2.296 -8.486 1.00 55.28 106 HIS A O 1
ATOM 872 N N . LEU A 1 107 ? 19.918 -2.590 -6.275 1.00 44.53 107 LEU A N 1
ATOM 873 C CA . LEU A 1 107 ? 21.387 -2.690 -6.272 1.00 44.53 107 LEU A CA 1
ATOM 874 C C . LEU A 1 107 ? 21.819 -4.130 -5.973 1.00 44.53 107 LEU A C 1
ATOM 876 O O . LEU A 1 107 ? 22.820 -4.564 -6.585 1.00 44.53 107 LEU A O 1
#

pLDDT: mean 78.15, std 20.44, range [39.16, 96.94]

Sequence (107 aa):
MKYLLYSLLFIFIGYGYSHHNEHPTNNTLEQEKIINHITTGMDHQHIIALLGQPSNTSDYSNHTQCLIYSLTNQQYFYLLLSHDVLLLYSDQQNCTQLVDKMNSSHL

Foldseek 3Di:
DDDDDDDDDPDDPDDDPPPVPPDDDDQLVQQVVLVVVDDFFDFQVVVCVRNNAAPDKDDPDPFWIKGWHDSDPPWIKIFIGGNRTTHDIDRVDDPVRVVVVVVVVVD

Secondary structure (DSSP, 8-state):
-----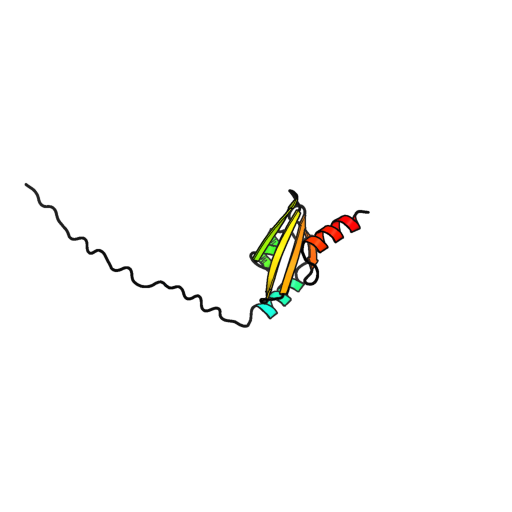-------------------SSHHHHHHHHHTT--TT-BHHHHHHHH-S-SEEEEEETTEEEEEEESSSS-EEEEEEETTEEEEEESSS-HHHHHHHHHHTT-

Radius of gyration: 23.41 Å; chains: 1; bounding box: 75×57×36 Å

Organism: NCBI:txid256731